Protein AF-A0AAV7Z289-F1 (afdb_monomer_lite)

Foldseek 3Di:
DDQWWKKKWKDKDFPVCVVVLVVLCVVPVVFWPDKDKAFDDDPVDRGRMTMIITITTDDCRVVSVVVSCVSDPCNPSDRDIDGGPRVVNVVVVVVVVVVVVVVVVVVVVVVVVVVVVVVVVVPPD

Structure (mmCIF, N/CA/C/O backbone):
data_AF-A0AAV7Z289-F1
#
_entry.id   AF-A0AAV7Z289-F1
#
loop_
_atom_site.group_PDB
_atom_site.id
_atom_site.type_symbol
_atom_site.label_atom_id
_atom_site.label_alt_id
_atom_site.label_comp_id
_atom_site.label_asym_id
_atom_site.label_entity_id
_atom_site.label_seq_id
_atom_site.pdbx_PDB_ins_code
_atom_site.Cartn_x
_atom_site.Cartn_y
_atom_site.Cartn_z
_atom_site.occupancy
_atom_site.B_iso_or_equiv
_atom_site.auth_seq_id
_atom_site.auth_comp_id
_atom_site.auth_asym_id
_atom_site.auth_atom_id
_atom_site.pdbx_PDB_model_num
ATOM 1 N N . MET A 1 1 ? -3.460 7.396 22.798 1.00 39.91 1 MET A N 1
ATOM 2 C CA . MET A 1 1 ? -2.741 7.131 21.537 1.00 39.91 1 MET A CA 1
ATOM 3 C C . MET A 1 1 ? -3.125 5.720 21.142 1.00 39.91 1 MET A C 1
ATOM 5 O O . MET A 1 1 ? -2.713 4.791 21.821 1.00 39.91 1 MET A O 1
ATOM 9 N N . THR A 1 2 ? -4.074 5.581 20.224 1.00 47.91 2 THR A N 1
ATOM 10 C CA . THR A 1 2 ? -4.619 4.286 19.801 1.00 47.91 2 THR A CA 1
ATOM 11 C C . THR A 1 2 ? -3.535 3.515 19.048 1.00 47.91 2 THR A C 1
ATOM 13 O O . THR A 1 2 ? -2.871 4.090 18.190 1.00 47.91 2 THR A O 1
ATOM 16 N N . GLU A 1 3 ? -3.303 2.251 19.415 1.00 55.41 3 GLU A N 1
ATOM 17 C CA . GLU A 1 3 ? -2.495 1.319 18.620 1.00 55.41 3 GLU A CA 1
ATOM 18 C C . GLU A 1 3 ? -3.212 1.164 17.274 1.00 55.41 3 GLU A C 1
ATOM 20 O O . GLU A 1 3 ? -4.252 0.518 17.185 1.00 55.41 3 GLU A O 1
ATOM 25 N N . GLU A 1 4 ? -2.728 1.851 16.243 1.00 64.94 4 GLU A N 1
ATOM 26 C CA . GLU A 1 4 ? -3.217 1.645 14.886 1.00 64.94 4 GLU A CA 1
ATOM 27 C C . GLU A 1 4 ? -2.468 0.453 14.305 1.00 64.94 4 GLU A C 1
ATOM 29 O O . GLU A 1 4 ? -1.244 0.401 14.366 1.00 64.94 4 GLU A O 1
ATOM 34 N N . ASP A 1 5 ? -3.181 -0.526 13.760 1.00 72.38 5 ASP A N 1
ATOM 35 C CA . ASP A 1 5 ? -2.544 -1.618 13.035 1.00 72.38 5 ASP A CA 1
ATOM 36 C C . ASP A 1 5 ? -1.991 -1.091 11.702 1.00 72.38 5 ASP A C 1
ATOM 38 O O . ASP A 1 5 ? -2.690 -0.433 10.924 1.00 72.38 5 ASP A O 1
ATOM 42 N N . HIS A 1 6 ? -0.742 -1.431 11.395 1.00 80.06 6 HIS A N 1
ATOM 43 C CA . HIS A 1 6 ? -0.063 -1.026 10.163 1.00 80.06 6 HIS A CA 1
ATOM 44 C C . HIS A 1 6 ? 0.141 -2.235 9.258 1.00 80.06 6 HIS A C 1
ATOM 46 O O . HIS A 1 6 ? 0.829 -3.174 9.644 1.00 80.06 6 HIS A O 1
ATOM 52 N N . HIS A 1 7 ? -0.404 -2.231 8.042 1.00 83.88 7 HIS A N 1
ATOM 53 C CA . HIS A 1 7 ? -0.097 -3.286 7.069 1.00 83.88 7 HIS A CA 1
ATOM 54 C C . HIS A 1 7 ? 0.908 -2.785 6.048 1.00 83.88 7 HIS A C 1
ATOM 56 O O . HIS A 1 7 ? 0.677 -1.764 5.402 1.00 83.88 7 HIS A O 1
ATOM 62 N N . LEU A 1 8 ? 1.998 -3.530 5.882 1.00 85.81 8 LEU A N 1
ATOM 63 C CA . LEU A 1 8 ? 2.941 -3.297 4.802 1.00 85.81 8 LEU A CA 1
ATOM 64 C C . LEU A 1 8 ? 2.573 -4.200 3.633 1.00 85.81 8 LEU A C 1
ATOM 66 O O . LEU A 1 8 ? 2.466 -5.420 3.772 1.00 85.81 8 LEU A O 1
ATOM 70 N N . VAL A 1 9 ? 2.362 -3.583 2.481 1.00 85.94 9 VAL A N 1
ATOM 71 C CA . VAL A 1 9 ? 2.003 -4.275 1.248 1.00 85.94 9 VAL A CA 1
ATOM 72 C C . VAL A 1 9 ? 3.041 -3.924 0.202 1.00 85.94 9 VAL A C 1
ATOM 74 O O . VAL A 1 9 ? 3.250 -2.748 -0.089 1.00 85.94 9 VAL A O 1
ATOM 77 N N . ALA A 1 10 ? 3.695 -4.936 -0.353 1.00 85.06 10 ALA A N 1
ATOM 78 C CA . ALA A 1 10 ? 4.530 -4.778 -1.533 1.00 85.06 10 ALA A CA 1
ATOM 79 C C . ALA A 1 10 ? 3.747 -5.269 -2.749 1.00 85.06 10 ALA A C 1
ATOM 81 O O . ALA A 1 10 ? 3.155 -6.342 -2.701 1.00 85.06 10 ALA A O 1
ATOM 82 N N . ILE A 1 11 ? 3.732 -4.470 -3.810 1.00 83.06 11 ILE A N 1
ATOM 83 C CA . ILE A 1 11 ? 3.020 -4.736 -5.057 1.00 83.06 11 ILE A CA 1
ATOM 84 C C . ILE A 1 11 ? 4.055 -4.735 -6.168 1.00 83.06 11 ILE A C 1
ATOM 86 O O . ILE A 1 11 ? 4.680 -3.705 -6.427 1.00 83.06 11 ILE A O 1
ATOM 90 N N . HIS A 1 12 ? 4.236 -5.866 -6.832 1.00 83.25 12 HIS A N 1
ATOM 91 C CA . HIS A 1 12 ? 4.939 -5.886 -8.106 1.00 83.25 12 HIS A CA 1
ATOM 92 C C . HIS A 1 12 ? 4.012 -5.365 -9.207 1.00 83.25 12 HIS A C 1
ATOM 94 O O . HIS A 1 12 ? 2.852 -5.757 -9.276 1.00 83.25 12 HIS A O 1
ATOM 100 N N . LEU A 1 13 ? 4.505 -4.464 -10.049 1.00 78.06 13 LEU A N 1
ATOM 101 C CA . LEU A 1 13 ? 3.689 -3.760 -11.029 1.00 78.06 13 LEU A CA 1
ATOM 102 C C . LEU A 1 13 ? 4.358 -3.770 -12.398 1.00 78.06 13 LEU A C 1
ATOM 104 O O . LEU A 1 13 ? 5.515 -3.372 -12.535 1.00 78.06 13 LEU A O 1
ATOM 108 N N . GLU A 1 14 ? 3.600 -4.142 -13.423 1.00 78.44 14 GLU A N 1
ATOM 109 C CA . GLU A 1 14 ? 3.992 -3.921 -14.813 1.00 78.44 14 GLU A CA 1
ATOM 110 C C . GLU A 1 14 ? 3.607 -2.512 -15.276 1.00 78.44 14 GLU A C 1
ATOM 112 O O . GLU A 1 14 ? 2.593 -1.942 -14.856 1.00 78.44 14 GLU A O 1
ATOM 117 N N . LYS A 1 15 ? 4.402 -1.937 -16.183 1.00 75.69 15 LYS A N 1
ATOM 118 C CA . LYS A 1 15 ? 4.217 -0.562 -16.681 1.00 75.69 15 LYS A CA 1
ATOM 119 C C . LYS A 1 15 ? 2.790 -0.276 -17.176 1.00 75.69 15 LYS A C 1
ATOM 121 O O . LYS A 1 15 ? 2.274 0.818 -16.945 1.00 75.69 15 LYS A O 1
ATOM 126 N N . THR A 1 16 ? 2.147 -1.250 -17.814 1.00 77.88 16 THR A N 1
ATOM 127 C CA . THR A 1 16 ? 0.778 -1.169 -18.355 1.00 77.88 16 THR A CA 1
ATOM 128 C C . THR A 1 16 ? -0.297 -0.978 -17.280 1.00 77.88 16 THR A C 1
ATOM 130 O O . THR A 1 16 ? -1.300 -0.313 -17.537 1.00 77.88 16 THR A O 1
ATOM 133 N N . ASN A 1 17 ? -0.074 -1.479 -16.062 1.00 79.44 17 ASN A N 1
ATOM 134 C CA . ASN A 1 17 ? -1.036 -1.421 -14.955 1.00 79.44 17 ASN A CA 1
ATOM 135 C C . ASN A 1 17 ? -0.826 -0.212 -14.024 1.00 79.44 17 ASN A C 1
ATOM 137 O O . ASN A 1 17 ? -1.645 0.041 -13.138 1.00 79.44 17 ASN A O 1
ATOM 141 N N . SER A 1 18 ? 0.226 0.582 -14.254 1.00 80.19 18 SER A N 1
ATOM 142 C CA . SER A 1 18 ? 0.582 1.743 -13.423 1.00 80.19 18 SER A CA 1
ATOM 143 C C . SER A 1 18 ? -0.533 2.780 -13.280 1.00 80.19 18 SER A C 1
ATOM 145 O O . SER A 1 18 ? -0.809 3.244 -12.171 1.00 80.19 18 SER A O 1
ATOM 147 N N . LEU A 1 19 ? -1.222 3.096 -14.379 1.00 84.50 19 LEU A N 1
ATOM 148 C CA . LEU A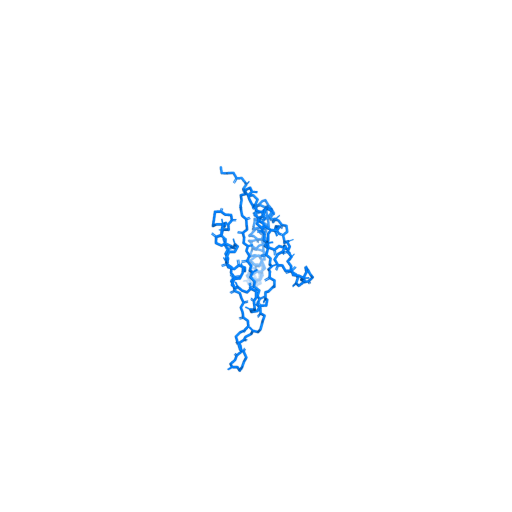 1 19 ? -2.292 4.093 -14.390 1.00 84.50 19 LEU A CA 1
ATOM 149 C C . LEU A 1 19 ? -3.521 3.622 -13.596 1.00 84.50 19 LEU A C 1
ATOM 151 O O . LEU A 1 19 ? -4.091 4.389 -12.822 1.00 84.50 19 LEU A O 1
ATOM 155 N N . LYS A 1 20 ? -3.897 2.345 -13.752 1.00 86.00 20 LYS A N 1
ATOM 156 C CA . LYS A 1 20 ? -5.025 1.729 -13.033 1.00 86.00 20 LYS A CA 1
ATOM 157 C C . LYS A 1 20 ? -4.752 1.670 -11.532 1.00 86.00 20 LYS A C 1
ATOM 159 O O . LYS A 1 20 ? -5.592 2.097 -10.741 1.00 86.00 20 LYS A O 1
ATOM 164 N N . LEU A 1 21 ? -3.547 1.236 -11.140 1.00 86.62 21 LEU A N 1
ATOM 165 C CA . LEU A 1 21 ? -3.145 1.223 -9.734 1.00 86.62 21 LEU A CA 1
ATOM 166 C C . LEU A 1 21 ? -3.228 2.632 -9.139 1.00 86.62 21 LEU A C 1
ATOM 168 O O . LEU A 1 21 ? -3.802 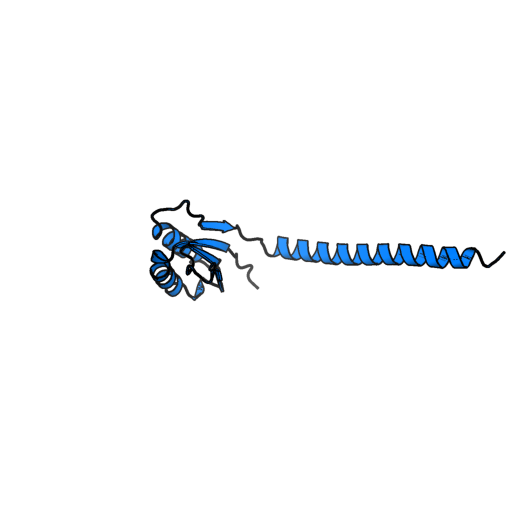2.817 -8.068 1.00 86.62 21 LEU A O 1
ATOM 172 N N . GLN A 1 22 ? -2.708 3.641 -9.841 1.00 88.19 22 GLN A N 1
ATOM 173 C CA . GLN A 1 22 ? -2.765 5.023 -9.371 1.00 88.19 22 GLN A CA 1
ATOM 174 C C . GLN A 1 22 ? -4.206 5.498 -9.142 1.00 88.19 22 GLN A C 1
ATOM 176 O O . GLN A 1 22 ? -4.472 6.111 -8.109 1.00 88.19 22 GLN A O 1
ATOM 181 N N . GLN A 1 23 ? -5.129 5.184 -10.055 1.00 90.50 23 GLN A N 1
ATOM 182 C CA . GLN A 1 23 ? -6.544 5.532 -9.908 1.00 90.50 23 GLN A CA 1
ATOM 183 C C . GLN A 1 23 ? -7.164 4.915 -8.652 1.00 90.50 23 GLN A C 1
ATOM 185 O O . GLN A 1 23 ? -7.884 5.609 -7.935 1.00 90.50 23 GLN A O 1
ATOM 190 N N . VAL A 1 24 ? -6.864 3.649 -8.351 1.00 90.06 24 VAL A N 1
ATOM 191 C CA . VAL A 1 24 ? -7.356 3.001 -7.128 1.00 90.06 24 VAL A CA 1
ATOM 192 C C . VAL A 1 24 ? -6.748 3.630 -5.883 1.00 90.06 24 VAL A C 1
ATOM 194 O O . VAL A 1 24 ? -7.494 4.007 -4.985 1.00 90.06 24 VAL A O 1
ATOM 197 N N . LEU A 1 25 ? -5.431 3.848 -5.836 1.00 90.69 25 LEU A N 1
ATOM 198 C CA . LEU A 1 25 ? -4.793 4.469 -4.668 1.00 90.69 25 LEU A CA 1
ATOM 199 C C . LEU A 1 25 ? -5.348 5.876 -4.376 1.00 90.69 25 LEU A C 1
ATOM 201 O O . LEU A 1 25 ? -5.509 6.242 -3.213 1.00 90.69 25 LEU A O 1
ATOM 205 N N . THR A 1 26 ? -5.704 6.648 -5.409 1.00 91.56 26 THR A N 1
ATOM 206 C CA . THR A 1 26 ? -6.318 7.978 -5.255 1.00 91.56 26 THR A CA 1
ATOM 207 C C . THR A 1 26 ? -7.717 7.937 -4.625 1.00 91.56 26 THR A C 1
ATOM 209 O O . THR A 1 26 ? -8.119 8.925 -4.014 1.00 91.56 26 THR A O 1
ATOM 212 N N . LYS A 1 27 ? -8.448 6.814 -4.691 1.00 93.56 27 LYS A N 1
ATOM 213 C CA . LYS A 1 27 ? -9.746 6.661 -4.000 1.00 93.56 27 LYS A CA 1
ATOM 214 C C . LYS A 1 27 ? -9.604 6.509 -2.478 1.00 93.56 27 LYS A C 1
ATOM 216 O O . LYS A 1 27 ? -10.569 6.754 -1.757 1.00 93.56 27 LYS A O 1
ATOM 221 N N . TYR A 1 28 ? -8.421 6.129 -1.983 1.00 93.12 28 TYR A N 1
ATOM 222 C CA . TYR A 1 28 ? -8.181 5.793 -0.570 1.00 93.12 28 TYR A CA 1
ATOM 223 C C . TYR A 1 28 ? -7.047 6.613 0.082 1.00 93.12 28 TYR A C 1
ATOM 225 O O . TYR A 1 28 ? -6.158 6.042 0.718 1.00 93.12 28 TYR A O 1
ATOM 233 N N . PRO A 1 29 ? -7.063 7.956 -0.001 1.00 88.56 29 PRO A N 1
ATOM 234 C CA . PRO A 1 29 ? -5.971 8.787 0.510 1.00 88.56 29 PRO A CA 1
ATOM 235 C C . PRO A 1 29 ? -5.805 8.676 2.032 1.00 88.56 29 PRO A C 1
ATOM 237 O O . PRO A 1 29 ? -4.689 8.684 2.531 1.00 88.56 29 PRO A O 1
ATOM 240 N N . CYS A 1 30 ? -6.903 8.519 2.778 1.00 89.75 30 CYS A N 1
ATOM 241 C CA . CYS A 1 30 ? -6.876 8.413 4.241 1.00 89.75 30 CYS A CA 1
ATOM 242 C C . CYS A 1 30 ? -6.455 7.025 4.749 1.00 89.75 30 CYS A C 1
ATOM 244 O O . CYS A 1 30 ? -6.242 6.848 5.943 1.00 89.75 30 CYS A O 1
ATOM 246 N N . THR A 1 31 ? -6.382 6.032 3.862 1.00 91.44 31 THR A N 1
ATOM 247 C CA . THR A 1 31 ? -5.995 4.653 4.198 1.00 91.44 31 THR A CA 1
ATOM 248 C C . THR A 1 31 ? -4.506 4.420 3.968 1.00 91.44 31 THR A C 1
ATOM 250 O O . THR A 1 31 ? -3.933 3.497 4.536 1.00 91.44 31 THR A O 1
ATOM 253 N N . ILE A 1 32 ? -3.860 5.245 3.143 1.00 90.62 32 ILE A N 1
ATOM 254 C CA . ILE A 1 32 ? -2.453 5.099 2.776 1.00 90.62 32 ILE A CA 1
ATOM 255 C C . ILE A 1 32 ? -1.644 6.120 3.569 1.00 90.62 32 ILE A C 1
ATOM 257 O O . ILE A 1 32 ? -1.747 7.322 3.334 1.00 90.62 32 ILE A O 1
ATOM 261 N N . LYS A 1 33 ? -0.810 5.638 4.489 1.00 89.50 33 LYS A N 1
ATOM 262 C CA . LYS A 1 33 ? 0.095 6.490 5.267 1.00 89.50 33 LYS A CA 1
ATOM 263 C C . LYS A 1 33 ? 1.373 6.807 4.496 1.00 89.50 33 LYS A C 1
ATOM 265 O O . LYS A 1 33 ? 1.814 7.952 4.470 1.00 89.50 33 LYS A O 1
ATOM 270 N N . THR A 1 34 ? 1.929 5.791 3.837 1.00 87.88 34 THR A N 1
ATOM 271 C CA . THR A 1 34 ? 3.189 5.879 3.092 1.00 87.88 34 THR A CA 1
ATOM 272 C C . THR A 1 34 ? 3.060 5.132 1.769 1.00 87.88 34 THR A C 1
ATOM 274 O O . THR A 1 34 ? 2.494 4.040 1.723 1.00 87.88 34 THR A O 1
ATOM 277 N N . ARG A 1 35 ? 3.605 5.704 0.687 1.00 90.19 35 ARG A N 1
ATOM 278 C CA . ARG A 1 35 ? 3.716 5.075 -0.636 1.00 90.19 35 ARG A CA 1
ATOM 279 C C . ARG A 1 35 ? 5.111 5.315 -1.202 1.00 90.19 35 ARG A C 1
ATOM 281 O O . ARG A 1 35 ? 5.484 6.461 -1.438 1.00 90.19 35 ARG A O 1
ATOM 288 N N . LEU A 1 36 ? 5.840 4.241 -1.478 1.00 88.69 36 LEU A N 1
ATOM 289 C CA . LEU A 1 36 ? 7.162 4.273 -2.096 1.00 88.69 36 LEU A CA 1
ATOM 290 C C . LEU A 1 36 ? 7.121 3.511 -3.422 1.00 88.69 36 LEU A C 1
ATOM 292 O O . LEU A 1 36 ? 6.825 2.321 -3.441 1.00 88.69 36 LEU A O 1
ATOM 296 N N . GLY A 1 37 ? 7.400 4.198 -4.528 1.00 86.69 37 GLY A N 1
ATOM 297 C CA . GLY A 1 37 ? 7.563 3.572 -5.840 1.00 86.69 37 GLY A CA 1
ATOM 298 C C . GLY A 1 37 ? 9.039 3.333 -6.133 1.00 86.69 37 GLY A C 1
ATOM 299 O O . GLY A 1 37 ? 9.834 4.265 -6.051 1.00 86.69 37 GLY A O 1
ATOM 300 N N . LEU A 1 38 ? 9.389 2.099 -6.477 1.00 83.00 38 LEU A N 1
ATOM 301 C CA . LEU A 1 38 ? 10.723 1.677 -6.882 1.00 83.00 38 LEU A CA 1
ATOM 302 C C . LEU A 1 38 ? 10.642 1.159 -8.317 1.00 83.00 38 LEU A C 1
ATOM 304 O O . LEU A 1 38 ? 9.917 0.209 -8.606 1.00 83.00 38 LEU A O 1
ATOM 308 N N . SER A 1 39 ? 11.384 1.778 -9.224 1.00 80.50 39 SER A N 1
ATOM 309 C CA . SER A 1 39 ? 11.509 1.333 -10.613 1.00 80.50 39 SER A CA 1
ATOM 310 C C . SER A 1 39 ? 12.977 1.132 -10.942 1.00 80.50 39 SER A C 1
ATOM 312 O O . SER A 1 39 ? 13.799 1.978 -10.588 1.00 80.50 39 SER A O 1
ATOM 314 N N . GLU A 1 40 ? 13.303 0.054 -11.648 1.00 65.31 40 GLU A N 1
ATOM 315 C CA . GLU A 1 40 ? 14.642 -0.123 -12.199 1.00 65.31 40 GLU A CA 1
ATOM 316 C C . GLU A 1 40 ? 14.814 0.821 -13.395 1.00 65.31 40 GLU A C 1
ATOM 318 O O . GLU A 1 40 ? 14.103 0.735 -14.400 1.00 65.31 40 GLU A O 1
ATOM 323 N N . VAL A 1 41 ? 15.718 1.789 -13.250 1.00 61.22 41 VAL A N 1
ATOM 324 C CA . VAL A 1 41 ? 16.032 2.762 -14.296 1.00 61.22 41 VAL A CA 1
ATOM 325 C C . VAL A 1 41 ? 17.350 2.331 -14.923 1.00 61.22 41 VAL A C 1
ATOM 327 O O . VAL A 1 41 ? 18.415 2.611 -14.381 1.00 61.22 41 VAL A O 1
ATOM 330 N N . SER A 1 42 ? 17.281 1.616 -16.046 1.00 57.41 42 SER A N 1
ATOM 331 C CA . SER A 1 42 ? 18.455 1.388 -16.892 1.00 57.41 42 SER A CA 1
ATOM 332 C C . SER A 1 42 ? 18.495 2.442 -17.999 1.00 57.41 42 SER A C 1
ATOM 334 O O . SER A 1 42 ? 17.454 2.920 -18.453 1.00 57.41 42 SER A O 1
ATOM 336 N N . THR A 1 43 ? 19.696 2.822 -18.431 1.00 56.06 43 THR A N 1
ATOM 337 C CA . THR A 1 43 ? 19.932 3.855 -19.455 1.00 56.06 43 THR A CA 1
ATOM 338 C C . THR A 1 43 ? 19.386 3.497 -20.840 1.00 56.06 43 THR A C 1
ATOM 340 O O . THR A 1 43 ? 19.235 4.384 -21.673 1.00 56.06 43 THR A O 1
ATOM 343 N N . GLU A 1 44 ? 19.061 2.225 -21.082 1.00 56.81 44 GLU A N 1
ATOM 344 C CA . GLU A 1 44 ? 18.667 1.706 -22.401 1.00 56.81 44 GLU A CA 1
ATOM 345 C C . GLU A 1 44 ? 17.231 1.164 -22.427 1.00 56.81 44 GLU A C 1
ATOM 347 O O . GLU A 1 44 ? 16.580 1.154 -23.471 1.00 56.81 44 GLU A O 1
ATOM 352 N N . LEU A 1 45 ? 16.695 0.768 -21.269 1.00 54.53 45 LEU A N 1
ATOM 353 C CA . LEU A 1 45 ? 15.337 0.262 -21.114 1.00 54.53 45 LEU A CA 1
ATOM 354 C C . LEU A 1 45 ? 14.702 0.911 -19.882 1.00 54.53 45 LEU A C 1
ATOM 356 O O . LEU A 1 45 ? 15.079 0.647 -18.739 1.00 54.53 45 LEU A O 1
ATOM 360 N N . CYS A 1 46 ? 13.700 1.758 -20.121 1.00 57.47 46 CYS A N 1
ATOM 361 C CA . CYS A 1 46 ? 12.786 2.204 -19.076 1.00 57.47 46 CYS A CA 1
ATOM 362 C C . CYS A 1 46 ? 12.083 0.951 -18.532 1.00 57.47 46 CYS A C 1
ATOM 364 O O . CYS A 1 46 ? 11.305 0.337 -19.268 1.00 57.47 46 CYS A O 1
ATOM 366 N N . GLY A 1 47 ? 12.422 0.547 -17.301 1.00 60.12 47 GLY A N 1
ATOM 367 C CA . GLY A 1 47 ? 12.043 -0.737 -16.718 1.00 60.12 47 GLY A CA 1
ATOM 368 C C . GLY A 1 47 ? 10.576 -1.082 -16.960 1.00 60.12 47 GLY A C 1
ATOM 369 O O . GLY A 1 47 ? 9.668 -0.292 -16.696 1.00 60.12 47 GLY A O 1
ATOM 370 N N . THR A 1 48 ? 10.342 -2.275 -17.500 1.00 66.94 48 THR A N 1
ATOM 371 C CA . THR A 1 48 ? 8.997 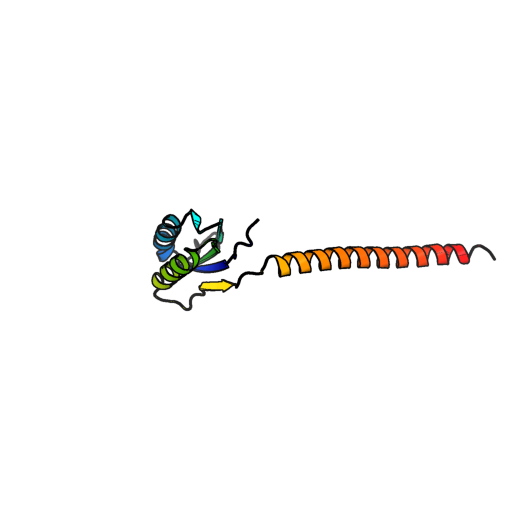-2.799 -17.781 1.00 66.94 48 THR A CA 1
ATOM 372 C C . THR A 1 48 ? 8.240 -3.169 -16.505 1.00 66.94 48 THR A C 1
ATOM 374 O O . THR A 1 48 ? 7.016 -3.313 -16.540 1.00 66.94 48 THR A O 1
ATOM 377 N N . LYS A 1 49 ? 8.959 -3.276 -15.380 1.00 75.06 49 LYS A N 1
ATOM 378 C CA . LYS A 1 49 ? 8.479 -3.725 -14.074 1.00 75.06 49 LYS A CA 1
ATOM 379 C C . LYS A 1 49 ? 8.980 -2.810 -12.954 1.00 75.06 49 LYS A C 1
ATOM 381 O O . LYS A 1 49 ? 10.058 -2.223 -13.049 1.00 75.06 49 LYS A O 1
ATOM 386 N N . GLY A 1 50 ? 8.201 -2.707 -11.887 1.00 79.75 50 GLY A N 1
ATOM 387 C CA . GLY A 1 50 ? 8.531 -1.947 -10.685 1.00 79.75 50 GLY A CA 1
ATOM 388 C C . GLY A 1 50 ? 7.895 -2.556 -9.441 1.00 79.75 50 GLY A C 1
ATOM 389 O O . GLY A 1 50 ? 7.097 -3.487 -9.525 1.00 79.75 50 GLY A O 1
ATOM 390 N N . ILE A 1 51 ? 8.264 -2.037 -8.276 1.00 83.38 51 ILE A N 1
ATOM 391 C CA . ILE A 1 51 ? 7.699 -2.428 -6.985 1.00 83.38 51 ILE A CA 1
ATOM 392 C C . ILE A 1 51 ? 7.125 -1.183 -6.315 1.00 83.38 51 ILE A C 1
ATOM 394 O O . ILE A 1 51 ? 7.786 -0.150 -6.230 1.00 83.38 51 ILE A O 1
ATOM 398 N N . VAL A 1 52 ? 5.901 -1.275 -5.811 1.00 86.00 52 VAL A N 1
ATOM 399 C CA . VAL A 1 52 ? 5.270 -0.241 -4.990 1.00 86.00 52 VAL A CA 1
ATOM 400 C C . VAL A 1 52 ? 5.092 -0.784 -3.581 1.00 86.00 52 VAL A C 1
ATO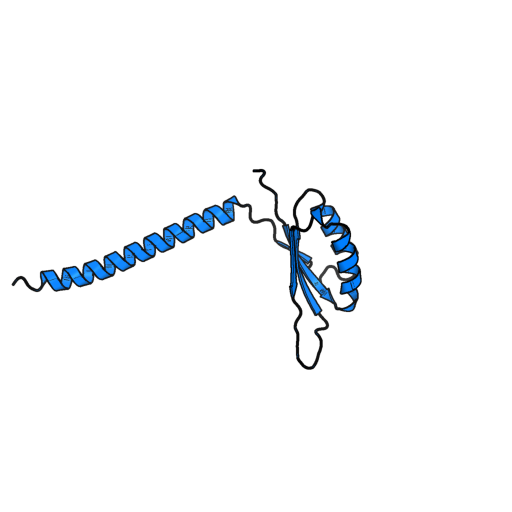M 402 O O . VAL A 1 52 ? 4.446 -1.808 -3.386 1.00 86.00 52 VAL A O 1
ATOM 405 N N . ILE A 1 53 ? 5.654 -0.095 -2.595 1.00 87.25 53 ILE A N 1
ATOM 406 C CA . ILE A 1 53 ? 5.496 -0.420 -1.178 1.00 87.25 53 ILE A CA 1
ATOM 407 C C . ILE A 1 53 ? 4.502 0.566 -0.572 1.00 87.25 53 ILE A C 1
ATOM 409 O O . ILE A 1 53 ? 4.671 1.782 -0.694 1.00 87.25 53 ILE A O 1
ATOM 413 N N . LEU A 1 54 ? 3.469 0.042 0.079 1.00 88.38 54 LEU A N 1
ATOM 414 C CA . LEU A 1 54 ? 2.417 0.805 0.735 1.00 88.38 54 LEU A CA 1
ATOM 415 C C . LEU A 1 54 ? 2.361 0.469 2.220 1.00 88.38 54 LEU A C 1
ATOM 417 O O . LEU A 1 54 ? 2.419 -0.695 2.613 1.00 88.38 54 LEU A O 1
ATOM 421 N N . GLU A 1 55 ? 2.182 1.501 3.031 1.00 88.44 55 GLU A N 1
ATOM 422 C CA . GLU A 1 55 ? 1.818 1.382 4.436 1.00 88.44 55 GLU A CA 1
ATOM 423 C C . GLU A 1 55 ? 0.344 1.753 4.584 1.00 88.44 55 GLU A C 1
ATOM 425 O O . GLU A 1 55 ? -0.043 2.905 4.359 1.00 88.44 55 GLU A O 1
ATOM 430 N N . LEU A 1 56 ? -0.478 0.767 4.930 1.00 88.44 56 LEU A N 1
ATOM 431 C CA . LEU A 1 56 ? -1.920 0.912 5.054 1.00 88.44 56 LEU A CA 1
ATOM 432 C C . LEU A 1 56 ? -2.321 1.044 6.529 1.00 88.44 56 LEU A C 1
ATOM 434 O O . LEU A 1 56 ? -1.910 0.223 7.356 1.00 88.44 56 LEU A O 1
ATOM 438 N N . ILE A 1 57 ? -3.179 2.025 6.828 1.00 88.56 57 ILE A N 1
ATOM 439 C CA . ILE A 1 57 ? -3.770 2.320 8.150 1.00 88.56 57 ILE A CA 1
ATOM 440 C C . ILE A 1 57 ? -5.307 2.446 8.072 1.00 88.56 57 ILE A C 1
ATOM 442 O O . ILE A 1 57 ? -5.869 2.703 7.006 1.00 88.56 57 ILE A O 1
ATOM 446 N N . GLY A 1 58 ? -5.999 2.261 9.199 1.00 87.12 58 GLY A N 1
ATOM 447 C CA . GLY A 1 58 ? -7.451 2.478 9.321 1.00 87.12 58 GLY A CA 1
ATOM 448 C C . GLY A 1 58 ? -8.345 1.288 8.937 1.00 87.12 58 GLY A C 1
ATOM 449 O O . GLY A 1 58 ? -7.889 0.171 8.719 1.00 87.12 58 GLY A O 1
ATOM 450 N N . GLU A 1 59 ? -9.659 1.495 8.874 1.00 86.50 59 GLU A N 1
ATOM 451 C CA . GLU A 1 59 ? -10.626 0.391 8.698 1.00 86.50 59 GLU A CA 1
ATOM 452 C C . GLU A 1 59 ? -10.758 -0.074 7.240 1.00 86.50 59 GLU A C 1
ATOM 454 O O . GLU A 1 59 ? -10.973 -1.249 6.965 1.00 86.50 59 GLU A O 1
ATOM 459 N N . LYS A 1 60 ? -10.557 0.831 6.275 1.00 88.69 60 LYS A N 1
ATOM 460 C CA . LYS A 1 60 ? -10.722 0.545 4.835 1.00 88.69 60 LYS A CA 1
ATOM 461 C C . LYS A 1 60 ? -9.529 -0.178 4.196 1.00 88.69 60 LYS A C 1
ATOM 463 O O . LYS A 1 60 ? -9.494 -0.345 2.978 1.00 88.69 60 LYS A O 1
ATOM 468 N N . ARG A 1 61 ? -8.539 -0.598 4.992 1.00 87.56 61 ARG A N 1
ATOM 469 C CA . ARG A 1 61 ? -7.315 -1.252 4.499 1.00 87.56 61 ARG A CA 1
ATOM 470 C C . ARG A 1 61 ? -7.605 -2.540 3.751 1.00 87.56 61 ARG A C 1
ATOM 472 O O . ARG A 1 61 ? -7.058 -2.741 2.673 1.00 87.56 61 ARG A O 1
ATOM 479 N N . ASP A 1 62 ? -8.455 -3.398 4.313 1.00 86.50 62 ASP A N 1
ATOM 480 C CA . ASP A 1 62 ? -8.765 -4.691 3.702 1.00 86.50 62 ASP A CA 1
ATOM 481 C C . ASP A 1 62 ? -9.587 -4.515 2.414 1.00 86.50 62 ASP A C 1
ATOM 483 O O . ASP A 1 62 ? -9.379 -5.249 1.450 1.00 86.50 62 ASP A O 1
ATOM 487 N N . THR A 1 63 ? -10.441 -3.485 2.340 1.00 90.69 63 THR A N 1
ATOM 488 C CA . THR A 1 63 ? -11.154 -3.110 1.107 1.00 90.69 63 THR A CA 1
ATOM 489 C C . THR A 1 63 ? -10.188 -2.674 0.008 1.00 90.69 63 THR A C 1
ATOM 491 O O . THR A 1 63 ? -10.267 -3.184 -1.106 1.00 90.69 63 THR A O 1
ATOM 494 N N . LEU A 1 64 ? -9.243 -1.781 0.325 1.00 88.44 64 LEU A N 1
ATOM 495 C CA . LEU A 1 64 ? -8.216 -1.346 -0.623 1.00 88.44 64 LEU A CA 1
ATOM 496 C C . LEU A 1 64 ? -7.345 -2.524 -1.081 1.00 88.44 64 LEU A C 1
ATOM 498 O O . LEU A 1 64 ? -7.064 -2.663 -2.267 1.00 88.44 64 LEU A O 1
ATOM 502 N N . PHE A 1 65 ? -6.938 -3.391 -0.153 1.00 85.69 65 PHE A N 1
ATOM 503 C CA . PHE A 1 65 ? -6.146 -4.578 -0.470 1.00 85.69 65 PHE A CA 1
ATOM 504 C C . PHE A 1 65 ? -6.881 -5.516 -1.436 1.00 85.69 65 PHE A C 1
ATOM 506 O O . PHE A 1 65 ? -6.285 -6.024 -2.388 1.00 85.69 65 PHE A O 1
ATOM 513 N N . LYS A 1 66 ? -8.188 -5.704 -1.228 1.00 86.50 66 LYS A N 1
ATOM 514 C CA . LYS A 1 66 ? -9.040 -6.492 -2.118 1.00 86.50 66 LYS A CA 1
ATOM 515 C C . LYS A 1 66 ? -9.145 -5.863 -3.511 1.00 86.50 66 LYS A C 1
ATOM 517 O O . LYS A 1 66 ? -8.910 -6.564 -4.486 1.00 86.50 66 LYS A O 1
ATOM 522 N N . GLU A 1 67 ? -9.392 -4.554 -3.608 1.00 88.31 67 GLU A N 1
ATOM 523 C CA . GLU A 1 67 ? -9.472 -3.849 -4.901 1.00 88.31 67 GLU A CA 1
ATOM 524 C C . GLU A 1 67 ? -8.137 -3.910 -5.666 1.00 88.31 67 GLU A C 1
ATOM 526 O O . GLU A 1 67 ? -8.127 -4.083 -6.880 1.00 88.31 67 GLU A O 1
ATOM 531 N N . ILE A 1 68 ? -6.998 -3.849 -4.964 1.00 84.38 68 ILE A N 1
ATOM 532 C CA . ILE A 1 68 ? -5.669 -4.050 -5.567 1.00 84.38 68 ILE A CA 1
ATOM 533 C C . ILE A 1 68 ? -5.501 -5.474 -6.106 1.00 84.38 68 ILE A C 1
ATOM 535 O O . ILE A 1 68 ? -4.948 -5.647 -7.188 1.00 84.38 68 ILE A O 1
ATOM 539 N N . THR A 1 69 ? -5.990 -6.476 -5.377 1.00 81.56 69 THR A N 1
ATOM 540 C CA . THR A 1 69 ? -5.882 -7.891 -5.770 1.00 81.56 69 THR A CA 1
ATOM 541 C C . THR A 1 69 ? -6.783 -8.223 -6.964 1.00 81.56 69 THR A C 1
ATOM 543 O O . THR A 1 69 ? -6.404 -9.018 -7.813 1.00 81.56 69 THR A O 1
ATOM 546 N N . GLU A 1 70 ? -7.960 -7.600 -7.057 1.00 82.19 70 GLU A N 1
ATOM 547 C CA . GLU A 1 70 ? -8.912 -7.804 -8.161 1.00 82.19 70 GLU A CA 1
ATOM 548 C C . GLU A 1 70 ? -8.486 -7.118 -9.470 1.00 82.19 70 GLU A C 1
ATOM 550 O O . GLU A 1 70 ? -8.963 -7.486 -10.540 1.00 82.19 70 GLU A O 1
ATOM 555 N N . MET A 1 71 ? -7.597 -6.121 -9.407 1.00 74.62 71 MET A N 1
ATOM 556 C CA . MET A 1 71 ? -7.098 -5.414 -10.592 1.00 74.62 71 MET A CA 1
ATOM 557 C C . MET A 1 71 ? -6.073 -6.200 -11.417 1.00 74.62 71 MET A C 1
ATOM 559 O O . MET A 1 71 ? -5.831 -5.820 -12.566 1.00 74.62 71 MET A O 1
ATOM 563 N N . ASP A 1 72 ? -5.436 -7.221 -10.842 1.00 66.19 72 ASP A N 1
ATOM 564 C CA . ASP A 1 72 ? -4.365 -7.971 -11.496 1.00 66.19 72 ASP A CA 1
ATOM 565 C C . ASP A 1 72 ? -4.848 -9.377 -11.874 1.00 66.19 72 ASP A C 1
ATOM 567 O O . ASP A 1 72 ? -5.194 -10.188 -11.017 1.00 66.19 72 ASP A O 1
ATOM 571 N N . GLU A 1 73 ? -4.863 -9.680 -13.174 1.00 57.25 73 GLU A N 1
ATOM 572 C CA . GLU A 1 73 ? -5.199 -11.017 -13.685 1.00 57.25 73 GLU A CA 1
ATOM 573 C C . GLU A 1 73 ? -4.118 -12.056 -13.334 1.00 57.25 73 GLU A C 1
ATOM 575 O O . GLU A 1 73 ? -4.352 -13.259 -13.466 1.00 57.25 73 GLU A O 1
ATOM 580 N N . ASN A 1 74 ? -2.949 -11.619 -12.843 1.00 54.72 74 ASN A N 1
ATOM 581 C CA . ASN A 1 74 ? -1.880 -12.488 -12.367 1.00 54.72 74 ASN A CA 1
ATOM 582 C C . ASN A 1 74 ? -1.614 -12.304 -10.854 1.00 54.72 74 ASN A C 1
ATOM 584 O O . ASN A 1 74 ? -0.618 -11.691 -10.458 1.00 54.72 74 ASN A O 1
ATOM 588 N N . PRO A 1 75 ? -2.445 -12.894 -9.973 1.00 48.16 75 PRO A N 1
ATOM 589 C CA . PRO A 1 75 ? -2.338 -12.737 -8.516 1.00 48.16 75 PRO A CA 1
ATOM 590 C C . PRO A 1 75 ? -1.034 -13.300 -7.909 1.00 48.16 75 PRO A C 1
ATOM 592 O O . PRO A 1 75 ? -0.766 -13.113 -6.722 1.00 48.16 75 PRO A O 1
ATOM 595 N N . LEU A 1 76 ? -0.204 -13.984 -8.709 1.00 40.06 76 LEU A N 1
ATOM 596 C CA . LEU A 1 76 ? 1.079 -14.581 -8.320 1.00 40.06 76 LEU A CA 1
ATOM 597 C C . LEU A 1 76 ? 2.299 -13.667 -8.542 1.00 40.06 76 LEU A C 1
ATOM 599 O O . LEU A 1 76 ? 3.406 -14.048 -8.163 1.00 40.06 76 LEU A O 1
ATOM 603 N N . GLY A 1 77 ? 2.119 -12.449 -9.068 1.00 47.09 77 GLY A N 1
ATOM 604 C CA . GLY A 1 77 ? 3.191 -11.450 -9.217 1.00 47.09 77 GLY A CA 1
ATOM 605 C C . GLY A 1 77 ? 3.764 -10.896 -7.902 1.00 47.09 77 GLY A C 1
ATOM 606 O O . GLY A 1 77 ? 4.765 -10.191 -7.935 1.00 47.09 77 GLY A O 1
ATOM 607 N N . ILE A 1 78 ? 3.204 -11.298 -6.752 1.00 54.16 78 ILE A N 1
ATOM 608 C CA . ILE A 1 78 ? 3.577 -10.930 -5.375 1.00 54.16 78 ILE A CA 1
ATOM 609 C C . ILE A 1 78 ? 2.933 -9.604 -4.940 1.00 54.16 78 ILE A C 1
ATOM 611 O O . ILE A 1 78 ? 3.574 -8.556 -4.886 1.00 54.16 78 ILE A O 1
ATOM 615 N N . VAL A 1 79 ? 1.657 -9.683 -4.545 1.00 58.22 79 VAL A N 1
ATOM 616 C CA . VAL A 1 79 ? 1.123 -8.823 -3.480 1.00 58.22 79 VAL A CA 1
ATOM 617 C C . VAL A 1 79 ? 1.411 -9.532 -2.158 1.00 58.22 79 VAL A C 1
ATOM 619 O O . VAL A 1 79 ? 0.607 -10.321 -1.664 1.00 58.22 79 VAL A O 1
ATOM 622 N N . SER A 1 80 ? 2.604 -9.327 -1.602 1.00 59.94 80 SER A N 1
ATOM 623 C CA . SER A 1 80 ? 2.938 -9.885 -0.291 1.00 59.94 80 SER A CA 1
ATOM 624 C C . SER A 1 80 ? 2.462 -8.928 0.798 1.00 59.94 80 SER A C 1
ATOM 626 O O . SER A 1 80 ? 2.900 -7.780 0.905 1.00 59.94 80 SER A O 1
ATOM 628 N N . ARG A 1 81 ? 1.522 -9.409 1.618 1.00 61.66 81 ARG A N 1
ATOM 629 C CA . ARG A 1 81 ? 1.120 -8.743 2.857 1.00 61.66 81 ARG A CA 1
ATOM 630 C C . ARG A 1 81 ? 2.126 -9.127 3.933 1.00 61.66 81 ARG A C 1
ATOM 632 O O . ARG A 1 81 ? 2.088 -10.237 4.461 1.00 61.66 81 ARG A O 1
ATOM 639 N N . LEU A 1 82 ? 3.028 -8.212 4.258 1.00 60.16 82 LEU A N 1
ATOM 640 C CA . LEU A 1 82 ? 3.821 -8.316 5.474 1.00 60.16 82 LEU A CA 1
ATOM 641 C C . LEU A 1 82 ? 2.900 -7.925 6.633 1.00 60.16 82 LEU A C 1
ATOM 643 O O . LEU A 1 82 ? 2.429 -6.787 6.726 1.00 60.16 82 LEU A O 1
ATOM 647 N N . ALA A 1 83 ? 2.576 -8.912 7.468 1.00 56.81 83 ALA A N 1
ATOM 648 C CA . ALA A 1 83 ? 1.775 -8.704 8.664 1.00 56.81 83 ALA A CA 1
ATOM 649 C C . ALA A 1 83 ? 2.432 -7.643 9.559 1.00 56.81 83 ALA A C 1
ATOM 651 O O . ALA A 1 83 ? 3.658 -7.568 9.657 1.00 56.81 83 ALA A O 1
ATOM 652 N N . ALA A 1 84 ? 1.589 -6.813 10.174 1.00 55.47 84 ALA A N 1
ATOM 653 C CA . ALA A 1 84 ? 1.991 -5.730 11.054 1.00 55.47 84 ALA A CA 1
ATOM 654 C C . ALA A 1 84 ? 2.996 -6.222 12.099 1.00 55.47 84 ALA A C 1
ATOM 656 O O . ALA A 1 84 ? 2.679 -7.088 12.912 1.00 55.47 84 ALA A O 1
ATOM 657 N N . LEU A 1 85 ? 4.187 -5.627 12.123 1.00 50.31 85 LEU A N 1
ATOM 658 C CA . LEU A 1 85 ? 5.004 -5.656 13.325 1.00 50.31 85 LEU A CA 1
ATOM 659 C C . LEU A 1 85 ? 4.289 -4.761 14.336 1.00 50.31 85 LEU A C 1
ATOM 661 O O . LEU A 1 85 ? 4.309 -3.535 14.204 1.00 50.31 85 LEU A O 1
ATOM 665 N N . THR A 1 86 ? 3.613 -5.362 15.313 1.00 53.72 86 THR A N 1
ATOM 666 C CA . THR A 1 86 ? 3.000 -4.597 16.406 1.00 53.72 86 THR A CA 1
ATOM 667 C C . THR A 1 86 ? 4.072 -3.695 17.030 1.00 53.72 86 THR A C 1
ATOM 669 O O . THR A 1 86 ? 5.230 -4.102 17.175 1.00 53.72 86 THR A O 1
ATOM 672 N N . GLN A 1 87 ? 3.735 -2.447 17.381 1.00 53.19 87 GLN A N 1
ATOM 673 C CA . GLN A 1 87 ? 4.714 -1.494 17.936 1.00 53.19 87 GLN A CA 1
ATOM 674 C C . GLN A 1 87 ? 5.469 -2.072 19.142 1.00 53.19 87 GLN A C 1
ATOM 676 O O . GLN A 1 87 ? 6.637 -1.738 19.339 1.00 53.19 87 GLN A O 1
ATOM 681 N N . LYS A 1 88 ? 4.856 -3.005 19.886 1.00 54.00 88 LYS A N 1
ATOM 682 C CA . LYS A 1 88 ? 5.509 -3.803 20.931 1.00 54.00 88 LYS A CA 1
ATOM 683 C C . LYS A 1 88 ? 6.741 -4.561 20.445 1.00 54.00 88 LYS A C 1
ATOM 685 O O . LYS A 1 88 ? 7.764 -4.494 21.116 1.00 54.00 88 LYS A O 1
ATOM 690 N N . GLU A 1 89 ? 6.701 -5.238 19.301 1.00 50.62 89 GLU A N 1
ATOM 691 C CA . GLU A 1 89 ? 7.852 -6.004 18.805 1.00 50.62 89 GLU A CA 1
ATOM 692 C C . GLU A 1 89 ? 8.993 -5.098 18.331 1.00 50.62 89 GLU A C 1
ATOM 694 O O . GLU A 1 89 ? 10.162 -5.397 18.582 1.00 50.62 89 GLU A O 1
ATOM 699 N N . ILE A 1 90 ? 8.682 -3.961 17.700 1.00 53.91 90 ILE A N 1
ATOM 700 C CA . ILE A 1 90 ? 9.697 -2.991 17.254 1.00 53.91 90 ILE A CA 1
ATOM 701 C C . ILE A 1 90 ? 10.290 -2.230 18.446 1.00 53.91 90 ILE A C 1
ATOM 703 O O . ILE A 1 90 ? 11.507 -2.041 18.508 1.00 53.91 90 ILE A O 1
ATOM 707 N N . PHE A 1 91 ? 9.461 -1.811 19.405 1.00 55.34 91 PHE A N 1
ATOM 708 C CA . PHE A 1 91 ? 9.908 -1.108 20.607 1.00 55.34 91 PHE A CA 1
ATOM 709 C C . PHE A 1 91 ? 10.727 -2.029 21.517 1.00 55.34 91 PHE A C 1
ATOM 711 O O . PHE A 1 91 ? 11.812 -1.642 21.949 1.00 55.34 91 PHE A O 1
ATOM 718 N N . LEU A 1 92 ? 10.284 -3.275 21.729 1.00 56.50 92 LEU A N 1
ATOM 719 C CA . LEU A 1 92 ? 11.031 -4.266 22.504 1.00 56.50 92 LEU A CA 1
ATOM 720 C C . LEU A 1 92 ? 12.364 -4.602 21.823 1.00 56.50 92 LEU A C 1
ATOM 722 O O . LEU A 1 92 ? 13.394 -4.616 22.495 1.00 56.50 92 LEU A O 1
ATOM 726 N N . LYS A 1 93 ? 12.390 -4.768 20.490 1.00 56.41 93 LYS A N 1
ATOM 727 C CA . LYS A 1 93 ? 13.643 -4.980 19.744 1.00 56.41 93 LYS A CA 1
ATOM 728 C C . LYS A 1 93 ? 14.572 -3.770 19.805 1.00 56.41 93 LYS A C 1
ATOM 730 O O . LYS A 1 93 ? 15.773 -3.963 19.967 1.00 56.41 93 LYS A O 1
ATOM 735 N N . ARG A 1 94 ? 14.060 -2.534 19.740 1.00 57.72 94 ARG A N 1
ATOM 736 C CA . ARG A 1 94 ? 14.874 -1.314 19.913 1.00 57.72 94 ARG A CA 1
ATOM 737 C C . ARG A 1 94 ? 15.441 -1.195 21.326 1.00 57.72 94 ARG A C 1
ATOM 739 O O . ARG A 1 94 ? 16.632 -0.924 21.457 1.00 57.72 94 ARG A O 1
ATOM 746 N N . GLN A 1 95 ? 14.638 -1.446 22.360 1.00 59.25 95 GLN A N 1
ATOM 747 C CA . GLN A 1 95 ? 15.101 -1.443 23.750 1.00 59.25 95 GLN A CA 1
ATOM 748 C C . GLN A 1 95 ? 16.206 -2.492 23.950 1.00 59.25 95 GLN A C 1
ATOM 750 O O . GLN A 1 95 ? 17.242 -2.197 24.550 1.00 59.25 95 GLN A O 1
ATOM 755 N N . PHE A 1 96 ? 16.024 -3.692 23.390 1.00 64.81 96 PHE A N 1
ATOM 756 C CA . PHE A 1 96 ? 17.006 -4.771 23.476 1.00 64.81 96 PHE A CA 1
ATOM 757 C C . PHE A 1 96 ? 18.294 -4.445 22.716 1.00 64.81 96 PHE A C 1
ATOM 759 O O . PHE A 1 96 ? 19.375 -4.658 23.254 1.00 64.81 96 PHE A O 1
ATOM 766 N N . LEU A 1 97 ? 18.207 -3.865 21.511 1.00 67.88 97 LEU A N 1
ATOM 767 C CA . LEU A 1 97 ? 19.384 -3.480 20.726 1.00 67.88 97 LEU A CA 1
ATOM 768 C C . LEU A 1 97 ? 20.182 -2.372 21.420 1.00 67.88 97 LEU A C 1
ATOM 770 O O . LEU A 1 97 ? 21.399 -2.474 21.522 1.00 67.88 97 LEU A O 1
ATOM 774 N N . ILE A 1 98 ? 19.513 -1.334 21.931 1.00 70.69 98 ILE A N 1
ATOM 775 C CA . ILE A 1 98 ? 20.177 -0.235 22.648 1.00 70.69 98 ILE A CA 1
ATOM 776 C C . ILE A 1 98 ? 20.857 -0.777 23.907 1.00 70.69 98 ILE A C 1
ATOM 778 O O . ILE A 1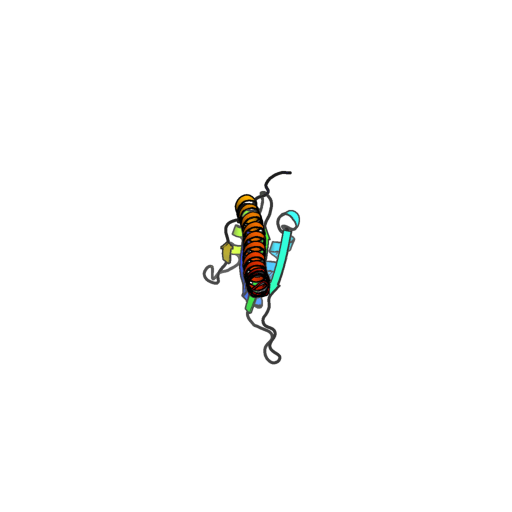 98 ? 22.026 -0.479 24.143 1.00 70.69 98 ILE A O 1
ATOM 782 N N . THR A 1 99 ? 20.169 -1.632 24.667 1.00 70.81 99 THR A N 1
ATOM 783 C CA . THR A 1 99 ? 20.735 -2.271 25.864 1.00 70.81 99 THR A CA 1
ATOM 784 C C . THR A 1 99 ? 21.925 -3.160 25.503 1.00 70.81 99 THR A C 1
ATOM 786 O O . THR A 1 99 ? 22.979 -3.056 26.122 1.00 70.81 99 THR A O 1
ATOM 789 N N . PHE A 1 100 ? 21.816 -3.966 24.447 1.00 77.00 100 PHE A N 1
ATOM 790 C CA . PHE A 1 100 ? 22.897 -4.810 23.947 1.00 77.00 100 PHE A CA 1
ATOM 791 C C . PHE A 1 100 ? 24.108 -3.990 23.480 1.00 77.00 100 PHE A C 1
ATOM 793 O O . PHE A 1 100 ? 25.235 -4.314 23.841 1.00 77.00 100 PHE A O 1
ATOM 800 N N . PHE A 1 101 ? 23.907 -2.881 22.763 1.00 75.50 101 PHE A N 1
ATOM 801 C CA . PHE A 1 101 ? 24.990 -1.978 22.357 1.00 75.50 101 PHE A CA 1
ATOM 802 C C . PHE A 1 101 ? 25.636 -1.251 23.544 1.00 75.50 101 PHE A C 1
ATOM 804 O O . PHE A 1 101 ? 26.854 -1.057 23.547 1.00 75.50 101 PHE A O 1
ATOM 811 N N . VAL A 1 102 ? 24.860 -0.874 24.564 1.00 73.19 102 VAL A N 1
ATOM 812 C CA . VAL A 1 102 ? 25.386 -0.301 25.814 1.00 73.19 102 VAL A CA 1
ATOM 813 C C . VAL A 1 102 ? 26.208 -1.344 26.579 1.00 73.19 102 VAL A C 1
ATOM 815 O O . VAL A 1 102 ? 27.317 -1.033 27.008 1.00 73.19 102 VAL A O 1
ATOM 818 N N . ILE A 1 103 ? 25.731 -2.589 26.677 1.00 71.56 103 ILE A N 1
ATOM 819 C CA . ILE A 1 103 ? 26.446 -3.708 27.313 1.00 71.56 103 ILE A CA 1
ATOM 820 C C . ILE A 1 103 ? 27.710 -4.079 26.530 1.00 71.56 103 ILE A C 1
ATOM 822 O O . ILE A 1 103 ? 28.758 -4.288 27.140 1.00 71.56 103 ILE A O 1
ATOM 826 N N . LEU A 1 104 ? 27.663 -4.126 25.197 1.00 70.25 104 LEU A N 1
ATOM 827 C CA . LEU A 1 104 ? 28.846 -4.351 24.364 1.00 70.25 104 LEU A CA 1
ATOM 828 C C . LEU A 1 104 ? 29.868 -3.229 24.550 1.00 70.25 104 LEU A C 1
ATOM 830 O O . LEU A 1 104 ? 31.042 -3.509 24.778 1.00 70.25 104 LEU A O 1
ATOM 834 N N . ARG A 1 105 ? 29.442 -1.958 24.540 1.00 66.31 105 ARG A N 1
ATOM 835 C CA . ARG A 1 105 ? 30.342 -0.831 24.837 1.00 66.31 105 ARG A CA 1
ATOM 836 C C . ARG A 1 105 ? 30.919 -0.894 26.248 1.00 66.31 105 ARG A C 1
ATOM 838 O O . ARG A 1 105 ? 32.091 -0.566 26.426 1.00 66.31 105 ARG A O 1
ATOM 845 N N . TYR A 1 106 ? 30.130 -1.314 27.232 1.00 65.75 106 TYR A N 1
ATOM 846 C CA . TYR A 1 106 ? 30.589 -1.482 28.608 1.00 65.75 106 TYR A CA 1
ATOM 847 C C . TYR A 1 106 ? 31.630 -2.607 28.726 1.00 65.75 106 TYR A C 1
ATOM 849 O O . TYR A 1 106 ? 32.694 -2.390 29.301 1.00 65.75 106 TYR A O 1
ATOM 857 N N . ASN A 1 107 ? 31.385 -3.769 28.112 1.00 58.41 107 ASN A N 1
ATOM 858 C CA . ASN A 1 107 ? 32.330 -4.890 28.102 1.00 58.41 107 ASN A CA 1
ATOM 859 C C . ASN A 1 107 ? 33.619 -4.567 27.326 1.00 58.41 107 ASN A C 1
ATOM 861 O O . ASN A 1 107 ? 34.705 -4.916 27.783 1.00 58.41 107 ASN A O 1
ATOM 865 N N . VAL A 1 108 ? 33.538 -3.831 26.210 1.00 60.19 108 VAL A N 1
ATOM 866 C CA . VAL A 1 108 ? 34.728 -3.358 25.478 1.00 60.19 108 VAL A CA 1
ATOM 867 C C . VAL A 1 108 ? 35.537 -2.354 26.313 1.00 60.19 108 VAL A C 1
ATOM 869 O O . VAL A 1 108 ? 36.764 -2.444 26.347 1.00 60.19 108 VAL A O 1
ATOM 872 N N . LYS A 1 109 ? 34.885 -1.439 27.051 1.00 58.44 109 LYS A N 1
ATOM 873 C CA . LYS A 1 109 ? 35.582 -0.552 28.004 1.00 58.44 109 LYS A CA 1
ATOM 874 C C . LYS A 1 109 ? 36.216 -1.320 29.168 1.00 58.44 109 LYS A C 1
ATOM 876 O O . LYS A 1 109 ? 37.327 -0.977 29.550 1.00 58.44 109 LYS A O 1
ATOM 881 N N . GLN A 1 110 ? 35.561 -2.354 29.700 1.00 57.38 110 GLN A N 1
ATOM 882 C CA . GLN A 1 110 ? 36.138 -3.234 30.726 1.00 57.38 110 GLN A CA 1
ATOM 883 C C . GLN A 1 110 ? 37.368 -3.999 30.207 1.00 57.38 110 GLN A C 1
ATOM 885 O O . GLN A 1 110 ? 38.335 -4.162 30.946 1.00 57.38 110 GLN A O 1
ATOM 890 N N . LEU A 1 111 ? 37.386 -4.406 28.930 1.00 53.06 111 LEU A N 1
ATOM 891 C CA . LEU A 1 111 ? 38.575 -5.009 28.311 1.00 53.06 111 LEU A CA 1
ATOM 892 C C . LEU A 1 111 ? 39.746 -4.019 28.200 1.00 53.06 111 LEU A C 1
ATOM 894 O O . LEU A 1 111 ? 40.883 -4.380 28.489 1.00 53.06 111 LEU A O 1
ATOM 898 N N . GLN A 1 112 ? 39.481 -2.767 27.819 1.00 53.81 112 GLN A N 1
ATOM 899 C CA . GLN A 1 112 ? 40.520 -1.732 27.740 1.00 53.81 112 GLN A CA 1
ATOM 900 C C . GLN A 1 112 ? 41.004 -1.296 29.133 1.00 53.81 112 GLN A C 1
ATOM 902 O O . GLN A 1 112 ? 42.198 -1.086 29.314 1.00 53.81 112 GLN A O 1
ATOM 907 N N . LEU A 1 113 ? 40.121 -1.226 30.140 1.00 51.66 113 LEU A N 1
ATOM 908 C CA . LEU A 1 113 ? 40.527 -0.938 31.521 1.00 51.66 113 LEU A CA 1
ATOM 909 C C . LEU A 1 113 ? 41.351 -2.074 32.129 1.00 51.66 113 LEU A C 1
ATOM 911 O O . LEU A 1 113 ? 42.317 -1.795 32.827 1.00 51.66 113 LEU A O 1
ATOM 915 N N . LYS A 1 114 ? 41.016 -3.341 31.852 1.00 51.50 114 LYS A N 1
ATOM 916 C CA . LYS A 1 114 ? 41.839 -4.473 32.299 1.00 51.50 114 LYS A CA 1
ATOM 917 C C . LYS A 1 114 ? 43.230 -4.433 31.678 1.00 51.50 114 LYS A C 1
ATOM 919 O O . LYS A 1 114 ? 44.187 -4.601 32.416 1.00 51.50 114 LYS A O 1
ATOM 924 N N . ASN A 1 115 ? 43.357 -4.128 30.386 1.00 51.09 115 ASN A N 1
ATOM 925 C CA . ASN A 1 115 ? 44.671 -4.021 29.742 1.00 51.09 1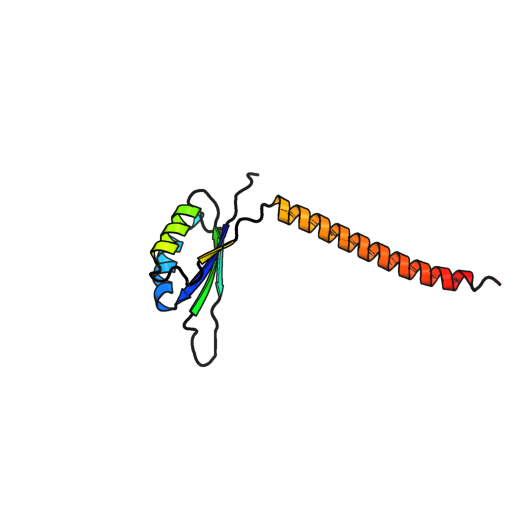15 ASN A CA 1
ATOM 926 C C . ASN A 1 115 ? 45.488 -2.811 30.234 1.00 51.09 115 ASN A C 1
ATOM 928 O O . ASN A 1 115 ? 46.703 -2.919 30.334 1.00 51.09 115 ASN A O 1
ATOM 932 N N . VAL A 1 116 ? 44.843 -1.693 30.596 1.00 55.75 116 VAL A N 1
ATOM 933 C CA . VAL A 1 116 ? 45.525 -0.508 31.160 1.00 55.75 116 VAL A CA 1
ATOM 934 C C . VAL A 1 116 ? 45.905 -0.700 32.636 1.00 55.75 116 VAL A C 1
ATOM 936 O O . VAL A 1 116 ? 46.985 -0.280 33.049 1.00 55.75 116 VAL A O 1
ATOM 939 N N . ILE A 1 117 ? 45.062 -1.362 33.436 1.00 55.47 117 ILE A N 1
ATOM 940 C CA . ILE A 1 117 ? 45.376 -1.691 34.837 1.00 55.47 117 ILE A CA 1
ATOM 941 C C . ILE A 1 117 ? 46.456 -2.779 34.906 1.00 55.47 117 ILE A C 1
ATOM 943 O O . ILE A 1 117 ? 47.324 -2.690 35.766 1.00 55.47 117 ILE A O 1
ATOM 947 N N . PHE A 1 118 ? 46.471 -3.748 33.983 1.00 47.72 118 PHE A N 1
ATOM 948 C CA . PHE A 1 118 ? 47.538 -4.755 33.913 1.00 47.72 118 PHE A CA 1
ATOM 949 C C . PHE A 1 118 ? 48.903 -4.106 33.637 1.00 47.72 118 PHE A C 1
ATOM 951 O O . PHE A 1 118 ? 49.861 -4.395 34.337 1.00 47.72 118 PHE A O 1
ATOM 958 N N . SER A 1 119 ? 48.975 -3.115 32.737 1.00 49.72 119 SER A N 1
ATOM 959 C CA . SER A 1 119 ? 50.209 -2.337 32.530 1.00 49.72 119 SER A CA 1
ATOM 960 C C . SER A 1 119 ? 50.608 -1.431 33.706 1.00 49.72 119 SER A C 1
ATOM 962 O O . SER A 1 119 ? 51.752 -0.997 33.763 1.00 49.72 119 SER A O 1
ATOM 964 N N . PHE A 1 120 ? 49.692 -1.122 34.631 1.00 47.00 120 PHE A N 1
ATOM 965 C CA . PHE A 1 120 ? 49.996 -0.332 35.833 1.00 47.00 120 PHE A CA 1
ATOM 966 C C . PHE A 1 120 ? 50.377 -1.199 37.041 1.00 47.00 120 PHE A C 1
ATOM 968 O O . PHE A 1 120 ? 51.066 -0.703 37.927 1.00 47.00 120 PHE A O 1
ATOM 975 N N . LEU A 1 121 ? 49.960 -2.472 37.084 1.00 40.84 121 LEU A N 1
ATOM 976 C CA . LEU A 1 121 ? 50.360 -3.409 38.141 1.00 40.84 121 LEU A CA 1
ATOM 977 C C . LEU A 1 121 ? 51.767 -4.002 37.933 1.00 40.84 121 LEU A C 1
ATOM 979 O O . LEU A 1 121 ? 52.360 -4.449 38.906 1.00 40.84 121 LEU A O 1
ATOM 983 N N . ASP A 1 122 ? 52.319 -3.942 36.717 1.00 43.91 122 ASP A N 1
ATOM 984 C CA . ASP A 1 122 ? 53.695 -4.375 36.397 1.00 43.91 122 ASP A CA 1
ATOM 985 C C . ASP A 1 122 ? 54.763 -3.272 36.612 1.00 43.91 122 ASP A C 1
ATOM 987 O O . ASP A 1 122 ? 55.924 -3.449 36.254 1.00 43.91 122 ASP A O 1
ATOM 991 N N . LEU A 1 123 ? 54.395 -2.110 37.172 1.00 45.47 123 LEU A N 1
ATOM 992 C CA . LEU A 1 123 ? 55.296 -0.961 37.398 1.00 45.47 123 LEU A CA 1
ATOM 993 C C . LEU A 1 123 ? 55.529 -0.636 38.887 1.00 45.47 123 LEU A C 1
ATOM 995 O O . LEU A 1 123 ? 56.030 0.441 39.216 1.00 45.47 123 LEU A O 1
ATOM 999 N N . THR A 1 124 ? 55.172 -1.552 39.791 1.00 47.22 124 THR A N 1
ATOM 1000 C CA . THR A 1 124 ? 55.428 -1.432 41.240 1.00 47.22 124 THR A CA 1
ATOM 1001 C C . THR A 1 124 ? 56.209 -2.611 41.836 1.00 47.22 124 THR A C 1
ATOM 1003 O O . THR A 1 124 ? 56.079 -2.875 43.030 1.00 47.22 124 THR A O 1
ATOM 1006 N N . GLU A 1 125 ? 57.048 -3.274 41.036 1.00 43.12 125 GLU A N 1
ATOM 1007 C CA . GLU A 1 125 ? 58.234 -4.010 41.514 1.00 43.12 125 GLU A CA 1
ATOM 1008 C C . GLU A 1 125 ? 59.514 -3.384 40.950 1.00 43.12 125 GLU A C 1
ATOM 1010 O O . GLU A 1 125 ? 59.519 -3.019 39.751 1.00 43.12 125 GLU A O 1
#

InterPro domains:
  IPR027271 Acetolactate synthase/Transcription factor NikR, C-terminal [G3DSA:3.30.70.1150] (1-73)

Organism: NCBI:txid1746091

Sequence (125 aa):
MTEEDHHLVAIHLEKTNSLKLQQVLTKYPCTIKTRLGLSEVSTELCGTKGIVILELIGEKRDTLFKEITEMDENPLGIVSRLAALTQKEIFLKRQFLITFFVILRYNVKQLQLKNVIFSFLDLTE

pLDDT: mean 70.12, std 15.86, range [39.91, 93.56]

Radius of gyration: 24.95 Å; chains: 1; bounding box: 69×23×64 Å

Secondary structure (DSSP, 8-state):
------EEEEEEEEGGGHHHHHHHHHH-TTTEEEEEEEEEE-SSSEEEEEEEEEEE-STTHHHHHHHHHHT-S-TTTTEEEE----HHHHHHHHHHHHHHHHHHHHHHHHHHHHHHHHHHHTT--